Protein AF-A0A1Z8ZEZ9-F1 (afdb_monomer)

Structure (mmCIF, N/CA/C/O backbone):
data_AF-A0A1Z8ZEZ9-F1
#
_entry.id   AF-A0A1Z8ZEZ9-F1
#
loop_
_atom_site.group_PDB
_atom_site.id
_atom_site.type_symbol
_atom_site.label_atom_id
_atom_site.label_alt_id
_atom_site.label_comp_id
_atom_site.label_asym_id
_atom_site.label_entity_id
_atom_site.label_seq_id
_atom_site.pdbx_PDB_ins_code
_atom_site.Cartn_x
_atom_site.Cartn_y
_atom_site.Cartn_z
_atom_site.occupancy
_atom_site.B_iso_or_equiv
_atom_site.auth_seq_id
_atom_site.auth_comp_id
_atom_site.auth_asym_id
_atom_site.auth_atom_id
_atom_site.pdbx_PDB_model_num
ATOM 1 N N . MET A 1 1 ? -4.150 -7.539 17.072 1.00 78.94 1 MET A N 1
ATOM 2 C CA . MET A 1 1 ? -4.803 -6.933 15.887 1.00 78.94 1 MET A CA 1
ATOM 3 C C . MET A 1 1 ? -4.233 -5.564 15.522 1.00 78.94 1 MET A C 1
ATOM 5 O O . MET A 1 1 ? -3.721 -5.438 14.426 1.00 78.94 1 MET A O 1
ATOM 9 N N . ILE A 1 2 ? -4.213 -4.568 16.422 1.00 83.06 2 ILE A N 1
ATOM 10 C CA . ILE A 1 2 ? -3.567 -3.261 16.143 1.00 83.06 2 ILE A CA 1
ATOM 11 C C . ILE A 1 2 ? -2.062 -3.416 15.875 1.00 83.06 2 ILE A C 1
ATOM 13 O O . ILE A 1 2 ? -1.542 -2.844 14.926 1.00 83.06 2 ILE A O 1
ATOM 17 N N . LEU A 1 3 ? -1.369 -4.222 16.687 1.00 87.56 3 LEU A N 1
ATOM 18 C CA . LEU A 1 3 ? 0.060 -4.494 16.500 1.00 87.56 3 LEU A CA 1
ATOM 19 C C . LEU A 1 3 ? 0.345 -5.196 15.163 1.00 87.56 3 LEU A C 1
ATOM 21 O O . LEU A 1 3 ? 1.300 -4.841 14.486 1.00 87.56 3 LEU A O 1
ATOM 25 N N . LEU A 1 4 ? -0.535 -6.117 14.756 1.00 90.12 4 LEU A N 1
ATOM 26 C CA . LEU A 1 4 ? -0.468 -6.778 13.452 1.00 90.12 4 LEU A CA 1
ATOM 27 C C . LEU A 1 4 ? -0.644 -5.772 12.307 1.00 90.12 4 LEU A C 1
ATOM 29 O O . LEU A 1 4 ? 0.163 -5.773 11.389 1.00 90.12 4 LEU A O 1
ATOM 33 N N . LEU A 1 5 ? -1.639 -4.879 12.390 1.00 90.56 5 LEU A N 1
ATOM 34 C CA . LEU A 1 5 ? -1.825 -3.812 11.402 1.00 90.56 5 LEU A CA 1
ATOM 35 C C . LEU A 1 5 ? -0.571 -2.940 11.291 1.00 90.56 5 LEU A C 1
ATOM 37 O O . LEU A 1 5 ? -0.088 -2.708 10.195 1.00 90.56 5 LEU A O 1
ATOM 41 N N . ARG A 1 6 ? -0.010 -2.489 12.418 1.00 91.88 6 ARG A N 1
ATOM 42 C CA . ARG A 1 6 ? 1.210 -1.665 12.415 1.00 91.88 6 ARG A CA 1
ATOM 43 C C . ARG A 1 6 ? 2.398 -2.392 11.797 1.00 91.88 6 ARG A C 1
ATOM 45 O O . ARG A 1 6 ? 3.131 -1.785 11.028 1.00 91.88 6 ARG A O 1
ATOM 52 N N . LEU A 1 7 ? 2.567 -3.674 12.114 1.00 94.56 7 LEU A N 1
ATOM 53 C CA . LEU A 1 7 ? 3.623 -4.495 11.534 1.00 94.56 7 LEU A CA 1
ATOM 54 C C . LEU A 1 7 ? 3.445 -4.639 10.018 1.00 94.56 7 LEU A C 1
ATOM 56 O O . LEU A 1 7 ? 4.411 -4.467 9.286 1.00 94.56 7 LEU A O 1
ATOM 60 N N . LEU A 1 8 ? 2.216 -4.865 9.548 1.00 94.50 8 LEU A N 1
ATOM 61 C CA . LEU A 1 8 ? 1.909 -4.927 8.119 1.00 94.50 8 LEU A CA 1
ATOM 62 C C . LEU A 1 8 ? 2.141 -3.590 7.412 1.00 94.50 8 LEU A C 1
ATOM 64 O O . LEU A 1 8 ? 2.706 -3.590 6.331 1.00 94.50 8 LEU A O 1
ATOM 68 N N . LEU A 1 9 ? 1.784 -2.456 8.025 1.00 94.25 9 LEU A N 1
ATOM 69 C CA . LEU A 1 9 ? 2.052 -1.127 7.458 1.00 94.25 9 LEU A CA 1
ATOM 70 C C . LEU A 1 9 ? 3.558 -0.854 7.329 1.00 94.25 9 LEU A C 1
ATOM 72 O O . LEU A 1 9 ? 4.000 -0.316 6.320 1.00 94.25 9 LEU A O 1
ATOM 76 N N . ILE A 1 10 ? 4.352 -1.235 8.336 1.00 94.94 10 ILE A N 1
ATOM 77 C CA . ILE A 1 10 ? 5.817 -1.109 8.283 1.00 94.94 10 ILE A CA 1
ATOM 78 C C . ILE A 1 10 ? 6.385 -2.016 7.190 1.00 94.94 10 ILE A C 1
ATOM 80 O O . ILE A 1 10 ? 7.241 -1.586 6.422 1.00 94.94 10 ILE A O 1
ATOM 84 N N . LEU A 1 11 ? 5.899 -3.255 7.104 1.00 95.19 11 LEU A N 1
ATOM 85 C CA . LEU A 1 11 ? 6.331 -4.221 6.099 1.00 95.19 11 LEU A CA 1
ATOM 86 C C . LEU A 1 11 ? 5.978 -3.763 4.678 1.00 95.19 11 LEU A C 1
ATOM 88 O O . LEU A 1 11 ? 6.812 -3.879 3.789 1.00 95.19 11 LEU A O 1
ATOM 92 N N . HIS A 1 12 ? 4.795 -3.173 4.501 1.00 94.50 12 HIS A N 1
ATOM 93 C CA . HIS A 1 12 ? 4.340 -2.566 3.251 1.00 94.50 12 HIS A CA 1
ATOM 94 C C . HIS A 1 12 ? 5.188 -1.352 2.861 1.00 94.50 12 HIS A C 1
ATOM 96 O O . HIS A 1 12 ? 5.558 -1.166 1.706 1.00 94.50 12 HIS A O 1
ATOM 102 N N . PHE A 1 13 ? 5.562 -0.518 3.830 1.00 94.38 13 PHE A N 1
ATOM 103 C CA . PHE A 1 13 ? 6.494 0.571 3.562 1.00 94.38 13 PHE A CA 1
ATOM 104 C C . PHE A 1 13 ? 7.863 0.044 3.113 1.00 94.38 13 PHE A C 1
ATOM 106 O O . PHE A 1 13 ? 8.435 0.547 2.148 1.00 94.38 13 PHE A O 1
ATOM 113 N N . LEU A 1 14 ? 8.366 -1.003 3.772 1.00 94.12 14 LEU A N 1
ATOM 114 C CA . LEU A 1 14 ? 9.641 -1.626 3.429 1.00 94.12 14 LEU A CA 1
ATOM 115 C C . LEU A 1 14 ? 9.620 -2.290 2.043 1.00 94.12 14 LEU A C 1
ATOM 117 O O . LEU A 1 14 ? 10.611 -2.195 1.319 1.00 94.12 14 LEU A O 1
ATOM 121 N N . SER A 1 15 ? 8.513 -2.943 1.669 1.00 91.00 15 SER A N 1
ATOM 122 C CA . SER A 1 15 ? 8.368 -3.583 0.357 1.00 91.00 15 SER A CA 1
ATOM 123 C C . SER A 1 15 ? 8.416 -2.557 -0.770 1.00 91.00 15 SER A C 1
ATOM 125 O O . SER A 1 15 ? 9.189 -2.756 -1.701 1.00 91.00 15 SER A O 1
ATOM 127 N N . VAL A 1 16 ? 7.737 -1.414 -0.619 1.00 89.38 16 VAL A N 1
ATOM 128 C CA . VAL A 1 16 ? 7.760 -0.330 -1.619 1.00 89.38 16 VAL A CA 1
ATOM 129 C C . VAL A 1 16 ? 9.164 0.255 -1.779 1.00 89.38 16 VAL A C 1
ATOM 131 O O . VAL A 1 16 ? 9.604 0.536 -2.895 1.00 89.38 16 VAL A O 1
ATOM 134 N N . ILE A 1 17 ? 9.930 0.392 -0.690 1.00 89.69 17 ILE A N 1
ATOM 135 C CA . ILE A 1 17 ? 11.342 0.811 -0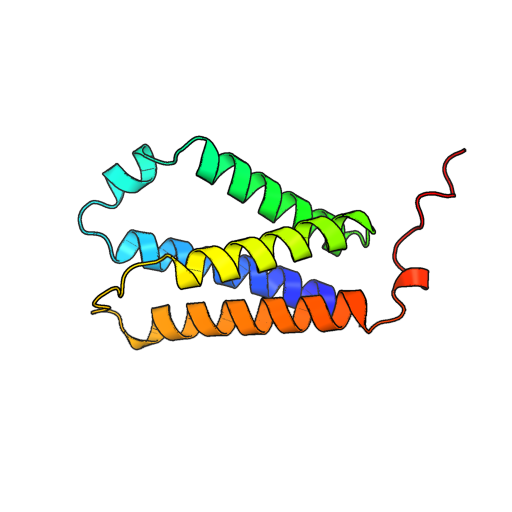.778 1.00 89.69 17 ILE A CA 1
ATOM 136 C C . ILE A 1 17 ? 12.166 -0.222 -1.556 1.00 89.69 17 ILE A C 1
ATOM 138 O O . ILE A 1 17 ? 12.965 0.140 -2.419 1.00 89.69 17 ILE A O 1
ATOM 142 N N . ALA A 1 18 ? 11.982 -1.511 -1.272 1.00 88.38 18 ALA A N 1
ATOM 143 C CA . ALA A 1 18 ? 12.690 -2.573 -1.978 1.00 88.38 18 ALA A CA 1
ATOM 144 C C . ALA A 1 18 ? 12.312 -2.616 -3.469 1.00 88.38 18 ALA A C 1
ATOM 146 O O . ALA A 1 18 ? 13.193 -2.724 -4.324 1.00 88.38 18 ALA A O 1
ATOM 147 N N . PHE A 1 19 ? 11.024 -2.477 -3.784 1.00 84.12 19 PHE A N 1
ATOM 148 C CA . PHE A 1 19 ? 10.496 -2.450 -5.143 1.00 84.12 19 PHE A CA 1
ATOM 149 C C . PHE A 1 19 ? 11.054 -1.268 -5.942 1.00 84.12 19 PHE A C 1
ATOM 151 O O . PHE A 1 19 ? 11.606 -1.458 -7.026 1.00 84.12 19 PHE A O 1
ATOM 158 N N . THR A 1 20 ? 11.003 -0.058 -5.378 1.00 81.75 20 THR A N 1
ATOM 159 C CA . THR A 1 20 ? 11.559 1.150 -6.011 1.00 81.75 20 THR A CA 1
ATOM 160 C C . THR A 1 20 ? 13.069 1.046 -6.220 1.00 81.75 20 THR A C 1
ATOM 162 O O . THR A 1 20 ? 13.557 1.355 -7.306 1.00 81.75 20 THR A O 1
ATOM 165 N N . TYR A 1 21 ? 13.817 0.535 -5.237 1.00 83.56 21 TYR A N 1
ATOM 166 C CA . TYR A 1 21 ? 15.257 0.309 -5.371 1.00 83.56 21 TYR A CA 1
ATOM 167 C C . TYR A 1 21 ? 15.597 -0.666 -6.508 1.00 83.56 21 TYR A C 1
ATOM 169 O O . TYR A 1 21 ? 16.487 -0.391 -7.318 1.00 83.56 21 TYR A O 1
ATOM 177 N N . LEU A 1 22 ? 14.891 -1.798 -6.594 1.00 80.50 22 LEU A N 1
ATOM 178 C CA . LEU A 1 22 ? 15.111 -2.778 -7.659 1.00 80.50 22 LEU A CA 1
ATOM 179 C C . LEU A 1 22 ? 14.698 -2.240 -9.028 1.00 80.50 22 LEU A C 1
ATOM 181 O O . LEU A 1 22 ? 15.420 -2.469 -9.996 1.00 80.50 22 LEU A O 1
ATOM 185 N N . GLY A 1 23 ? 13.595 -1.489 -9.098 1.00 74.12 23 GLY A N 1
ATOM 186 C CA . GLY A 1 23 ? 13.165 -0.798 -10.310 1.00 74.12 23 GLY A CA 1
ATOM 187 C C . GLY A 1 23 ? 14.256 0.134 -10.839 1.00 74.12 23 GLY A C 1
ATOM 188 O O . GLY A 1 23 ? 14.700 -0.030 -11.973 1.00 74.12 23 GLY A O 1
ATOM 189 N N . ILE A 1 24 ? 14.780 1.024 -9.989 1.00 75.19 24 ILE A N 1
ATOM 190 C CA . ILE A 1 24 ? 15.866 1.953 -10.349 1.00 75.19 24 ILE A CA 1
ATOM 191 C C . ILE A 1 24 ? 17.121 1.195 -10.795 1.00 75.19 24 ILE A C 1
ATOM 193 O O . ILE A 1 24 ? 17.751 1.565 -11.784 1.00 75.19 24 ILE A O 1
ATOM 197 N N . ARG A 1 25 ? 17.502 0.132 -10.077 1.00 71.75 25 ARG A N 1
ATOM 198 C CA . ARG A 1 25 ? 18.698 -0.661 -10.394 1.00 71.75 25 ARG A CA 1
ATOM 199 C C . ARG A 1 25 ? 18.572 -1.430 -11.710 1.00 71.75 25 ARG A C 1
ATOM 201 O O . ARG A 1 25 ? 19.590 -1.699 -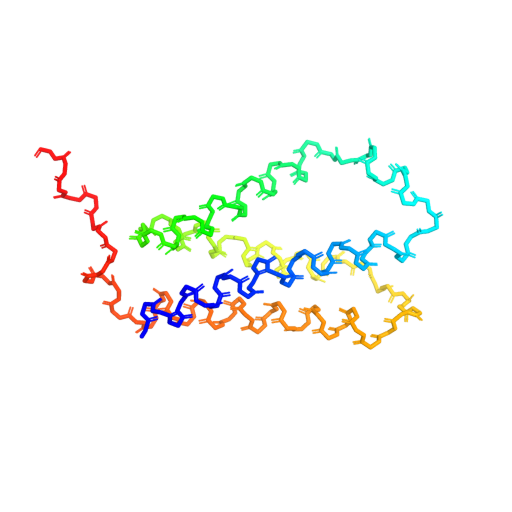12.340 1.00 71.75 25 ARG A O 1
ATOM 208 N N . SER A 1 26 ? 17.357 -1.813 -12.095 1.00 66.88 26 SER A N 1
ATOM 209 C CA . SER A 1 26 ? 17.104 -2.539 -13.340 1.00 66.88 26 SER A CA 1
ATOM 210 C C . SER A 1 26 ? 17.230 -1.665 -14.593 1.00 66.88 26 SER A C 1
ATOM 212 O O . SER A 1 26 ? 17.414 -2.202 -15.683 1.00 66.88 26 SER A O 1
ATOM 214 N N . GLU A 1 27 ? 17.180 -0.336 -14.458 1.00 65.19 27 GLU A N 1
ATOM 215 C CA . GLU A 1 27 ? 17.265 0.577 -15.595 1.00 65.19 27 GLU A CA 1
ATOM 216 C C . GLU A 1 27 ? 18.693 1.050 -15.902 1.00 65.19 27 GLU A C 1
ATOM 218 O O . GLU A 1 27 ? 19.437 1.516 -15.037 1.00 65.19 27 GLU A O 1
ATOM 223 N N . GLN A 1 28 ? 19.044 1.008 -17.192 1.00 59.06 28 GLN A N 1
ATOM 224 C CA . GLN A 1 28 ? 20.357 1.385 -17.729 1.00 59.06 28 GLN A CA 1
ATOM 225 C C . GLN A 1 28 ? 20.718 2.867 -17.477 1.0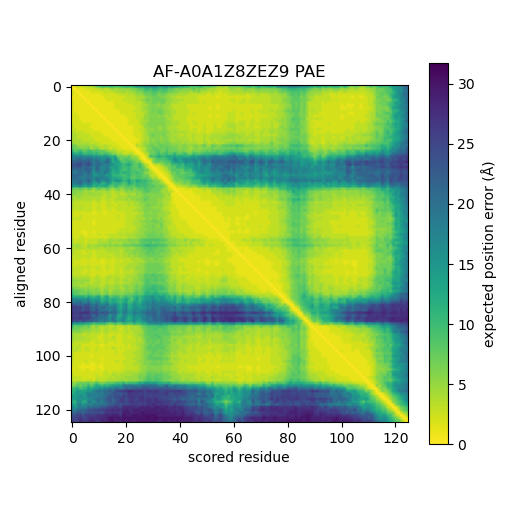0 59.06 28 GLN A C 1
ATOM 227 O O . GLN A 1 28 ? 21.898 3.203 -17.420 1.00 59.06 28 GLN A O 1
ATOM 232 N N . ASN A 1 29 ? 19.716 3.743 -17.301 1.00 62.56 29 ASN A N 1
ATOM 233 C CA . ASN A 1 29 ? 19.859 5.195 -17.124 1.00 62.56 29 ASN A CA 1
ATOM 234 C C . ASN A 1 29 ? 19.186 5.702 -15.828 1.00 62.56 29 ASN A C 1
ATOM 236 O O . ASN A 1 29 ? 18.455 6.697 -15.828 1.00 62.56 29 ASN A O 1
ATOM 240 N N . SER A 1 30 ? 19.462 5.043 -14.705 1.00 62.16 30 SER A N 1
ATOM 241 C CA . SER A 1 30 ? 18.919 5.351 -13.369 1.00 62.16 30 SER A CA 1
ATOM 242 C C . SER A 1 30 ? 19.003 6.830 -12.940 1.00 62.16 30 SER A C 1
ATOM 244 O O . SER A 1 30 ? 18.093 7.329 -12.279 1.00 62.16 30 SER A O 1
ATOM 246 N N . ILE A 1 31 ? 20.038 7.570 -13.362 1.00 62.03 31 ILE A N 1
ATOM 247 C CA . ILE A 1 31 ? 20.191 9.014 -13.083 1.00 62.03 31 ILE A CA 1
ATOM 248 C C . ILE A 1 31 ? 19.123 9.851 -13.809 1.00 62.03 31 ILE A C 1
ATOM 250 O O . ILE A 1 31 ? 18.603 10.809 -13.242 1.00 62.03 31 ILE A O 1
ATOM 254 N N . SER A 1 32 ? 18.760 9.483 -15.042 1.00 60.56 32 SER A N 1
ATOM 255 C CA . SER A 1 32 ? 17.733 10.200 -15.813 1.00 60.56 32 SER A CA 1
ATOM 256 C C . SER A 1 32 ? 16.323 9.958 -15.270 1.00 60.56 32 SER A C 1
ATOM 258 O O . SER A 1 32 ? 15.513 10.877 -15.256 1.00 60.56 32 SER A O 1
ATOM 260 N N . LEU A 1 33 ? 16.063 8.757 -14.744 1.00 61.41 33 LEU A N 1
ATOM 261 C CA . LEU A 1 33 ? 14.798 8.381 -14.112 1.00 61.41 33 LEU A CA 1
ATOM 262 C C . LEU A 1 33 ? 14.570 9.184 -12.821 1.00 61.41 33 LEU A C 1
ATOM 264 O O . LEU A 1 33 ? 13.493 9.728 -12.603 1.00 61.41 33 LEU A O 1
ATOM 268 N N . LEU A 1 34 ? 15.620 9.332 -12.001 1.00 62.41 34 LEU A N 1
ATOM 269 C CA . LEU A 1 34 ? 15.574 10.111 -10.759 1.00 62.41 34 LEU A CA 1
ATOM 270 C C . LEU A 1 34 ? 15.343 11.611 -11.012 1.00 62.41 34 LEU A C 1
ATOM 272 O O . LEU A 1 34 ? 14.706 12.285 -10.207 1.00 62.41 34 LEU A O 1
ATOM 276 N N . MET A 1 35 ? 15.855 12.134 -12.131 1.00 61.50 35 MET A N 1
ATOM 277 C CA . MET A 1 35 ? 15.634 13.523 -12.553 1.00 61.50 35 MET A CA 1
ATOM 278 C C . MET A 1 35 ? 14.290 13.746 -13.260 1.00 61.50 35 MET A C 1
ATOM 280 O O . MET A 1 35 ? 13.905 14.896 -13.454 1.00 61.50 35 MET A O 1
ATOM 284 N N . ASN A 1 36 ? 13.575 12.678 -13.621 1.00 62.25 36 ASN A N 1
ATOM 285 C CA . ASN A 1 36 ? 12.296 12.738 -14.329 1.00 62.25 36 AS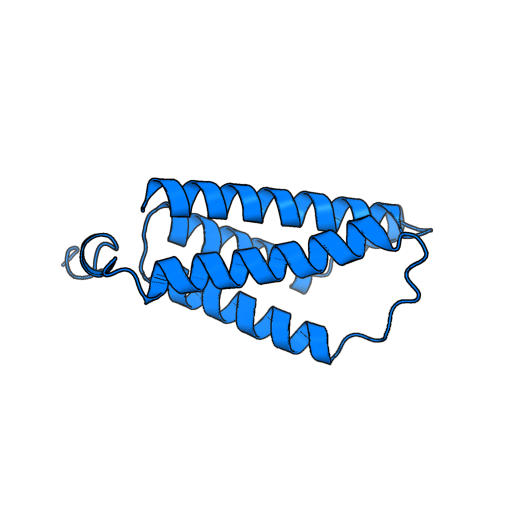N A CA 1
ATOM 286 C C . ASN A 1 36 ? 11.112 12.293 -13.455 1.00 62.25 36 ASN A C 1
ATOM 288 O O . ASN A 1 36 ? 10.081 11.883 -13.986 1.00 62.25 36 ASN A O 1
ATOM 292 N N . ILE A 1 37 ? 11.254 12.368 -12.124 1.00 66.62 37 ILE A N 1
ATOM 293 C CA . ILE A 1 37 ? 10.127 12.207 -11.197 1.00 66.62 37 ILE A CA 1
ATOM 294 C C . ILE A 1 37 ? 9.098 13.278 -11.555 1.00 66.62 37 ILE A C 1
ATOM 296 O O . ILE A 1 37 ? 9.340 14.477 -11.389 1.00 66.62 37 ILE A O 1
ATOM 300 N N . ASN A 1 38 ? 7.959 12.843 -12.081 1.00 76.88 38 ASN A N 1
ATOM 301 C CA . ASN A 1 38 ? 6.908 13.749 -12.496 1.00 76.88 38 ASN A CA 1
ATOM 302 C C . ASN A 1 38 ? 6.173 14.276 -11.254 1.00 76.88 38 ASN A C 1
ATOM 304 O O . ASN A 1 38 ? 6.152 13.641 -10.197 1.00 76.88 38 ASN A O 1
ATOM 308 N N . ILE A 1 39 ? 5.513 15.429 -11.376 1.00 81.88 39 ILE A N 1
ATOM 309 C CA . ILE A 1 39 ? 4.671 15.986 -10.309 1.00 81.88 39 ILE A CA 1
ATOM 310 C C . ILE A 1 39 ? 3.636 14.949 -9.832 1.00 81.88 39 ILE A C 1
ATOM 312 O O . ILE A 1 39 ? 3.343 14.868 -8.641 1.00 81.88 39 ILE A O 1
ATOM 316 N N . TYR A 1 40 ? 3.140 14.107 -10.746 1.00 82.81 40 TYR A N 1
ATOM 317 C CA . TYR A 1 40 ? 2.213 13.016 -10.447 1.00 82.81 40 TYR A CA 1
ATOM 318 C C . TYR A 1 40 ? 2.815 11.962 -9.510 1.00 82.81 40 TYR A C 1
ATOM 320 O O . TYR A 1 40 ? 2.164 11.600 -8.535 1.00 82.81 40 TYR A O 1
ATOM 328 N N . ASP A 1 41 ? 4.061 11.534 -9.737 1.00 82.06 41 ASP A N 1
ATOM 329 C CA . ASP A 1 41 ? 4.741 10.538 -8.895 1.00 82.06 41 ASP A CA 1
ATOM 330 C C . ASP A 1 41 ? 4.970 11.075 -7.477 1.00 82.06 41 ASP A C 1
ATOM 332 O O . ASP A 1 41 ? 4.807 10.361 -6.486 1.00 82.06 41 ASP A O 1
ATOM 336 N N . PHE A 1 42 ? 5.294 12.368 -7.366 1.00 84.75 42 PHE A N 1
ATOM 337 C CA . PHE A 1 42 ? 5.427 13.038 -6.075 1.00 84.75 42 PHE A CA 1
ATOM 338 C C . PHE A 1 42 ? 4.094 13.083 -5.320 1.00 84.75 42 PHE A C 1
ATOM 340 O O . PHE A 1 42 ? 4.033 12.712 -4.146 1.00 84.75 42 PHE A O 1
ATOM 347 N N . PHE A 1 43 ? 3.010 13.494 -5.987 1.00 88.31 43 PHE A N 1
ATOM 348 C CA . PHE A 1 43 ? 1.681 13.501 -5.376 1.00 88.31 43 PHE A CA 1
ATOM 349 C C . PHE A 1 43 ? 1.223 12.096 -4.982 1.00 88.31 43 PHE A C 1
ATOM 351 O O . PHE A 1 43 ? 0.680 11.934 -3.889 1.00 88.31 43 PHE A O 1
ATOM 358 N N . TYR A 1 44 ? 1.490 11.090 -5.817 1.00 88.12 44 TYR A N 1
ATOM 359 C CA . TYR A 1 44 ? 1.202 9.693 -5.513 1.00 88.12 44 TYR A CA 1
ATOM 360 C C . TYR A 1 44 ? 1.952 9.232 -4.258 1.00 88.12 44 TYR A C 1
ATOM 362 O O . TYR A 1 44 ? 1.337 8.709 -3.330 1.00 88.12 44 TYR A O 1
ATOM 370 N N . LEU A 1 45 ? 3.257 9.514 -4.156 1.00 89.31 45 LEU A N 1
ATOM 371 C CA . LEU A 1 45 ? 4.052 9.192 -2.969 1.00 89.31 45 LEU A CA 1
ATOM 372 C C . LEU A 1 45 ? 3.517 9.893 -1.713 1.00 89.31 45 LEU A C 1
ATOM 374 O O . LEU A 1 45 ? 3.385 9.266 -0.660 1.00 89.31 45 LEU A O 1
ATOM 378 N N . CYS A 1 46 ? 3.176 11.181 -1.804 1.00 92.38 46 CYS A N 1
ATOM 379 C CA . CYS A 1 46 ? 2.575 11.916 -0.693 1.00 92.38 46 CYS A CA 1
ATOM 380 C C . CYS A 1 46 ? 1.236 11.305 -0.263 1.00 92.38 46 CYS A C 1
ATOM 382 O O . CYS A 1 46 ? 0.984 11.157 0.934 1.00 92.38 46 CYS A O 1
ATOM 384 N N . PHE A 1 47 ? 0.391 10.932 -1.223 1.00 93.25 47 PHE A N 1
ATOM 385 C CA . PHE A 1 47 ? -0.907 10.315 -0.970 1.00 93.25 47 PHE A CA 1
ATOM 386 C C . PHE A 1 47 ? -0.761 8.928 -0.331 1.00 93.25 47 PHE A C 1
ATOM 388 O O . PHE A 1 47 ? -1.427 8.625 0.663 1.00 93.25 47 PHE A O 1
ATOM 395 N N . TYR A 1 48 ? 0.187 8.130 -0.824 1.00 93.88 48 TYR A N 1
ATOM 396 C CA . TYR A 1 48 ? 0.587 6.854 -0.243 1.00 93.88 48 TYR A CA 1
ATOM 397 C C . TYR A 1 48 ? 1.036 6.999 1.214 1.00 93.88 48 TYR A C 1
ATOM 399 O O . TYR A 1 48 ? 0.457 6.370 2.104 1.00 93.88 48 TYR A O 1
ATOM 407 N N . LEU A 1 49 ? 1.991 7.890 1.491 1.00 94.50 49 LEU A N 1
ATOM 408 C CA . LEU A 1 49 ? 2.484 8.144 2.847 1.00 94.50 49 LEU A CA 1
ATOM 409 C C . LEU A 1 49 ? 1.373 8.638 3.778 1.00 94.50 49 LEU A C 1
ATOM 411 O O . LEU A 1 49 ? 1.257 8.164 4.910 1.00 94.50 49 LEU A O 1
ATOM 415 N N . LEU A 1 50 ? 0.523 9.551 3.300 1.00 94.94 50 LEU A N 1
ATOM 416 C CA . LEU A 1 50 ? -0.620 10.046 4.058 1.00 94.94 50 LEU A CA 1
ATOM 417 C C . LEU A 1 50 ? -1.571 8.903 4.434 1.00 94.94 50 LEU A C 1
ATOM 419 O O . LEU A 1 50 ? -2.003 8.824 5.585 1.00 94.94 50 LEU A O 1
ATOM 423 N N . SER A 1 51 ? -1.866 7.994 3.500 1.00 94.75 51 SER A N 1
ATOM 424 C CA . SER A 1 51 ? -2.734 6.841 3.759 1.00 94.75 51 SER A CA 1
ATOM 425 C C . SER A 1 51 ? -2.173 5.936 4.865 1.00 94.75 51 SER A C 1
ATOM 427 O O . SER A 1 51 ? -2.895 5.605 5.811 1.00 94.75 51 SER A O 1
ATOM 429 N N . LEU A 1 52 ? -0.871 5.625 4.817 1.00 93.81 52 LEU A N 1
ATOM 430 C CA . LEU A 1 52 ? -0.197 4.794 5.813 1.00 93.81 52 LEU A CA 1
ATOM 431 C C . LEU A 1 52 ? -0.188 5.459 7.186 1.00 93.81 52 LEU A C 1
ATOM 433 O O . LEU A 1 52 ? -0.519 4.814 8.181 1.00 93.81 52 LEU A O 1
ATOM 437 N N . VAL A 1 53 ? 0.145 6.752 7.250 1.00 94.06 53 VAL A N 1
ATOM 438 C CA . VAL A 1 53 ? 0.150 7.516 8.505 1.00 94.06 53 VAL A CA 1
ATOM 439 C C . VAL A 1 53 ? -1.246 7.534 9.117 1.00 94.06 53 VAL A C 1
ATOM 441 O O . VAL A 1 53 ? -1.398 7.243 10.305 1.00 94.06 53 VAL A O 1
ATOM 444 N N . LEU A 1 54 ? -2.278 7.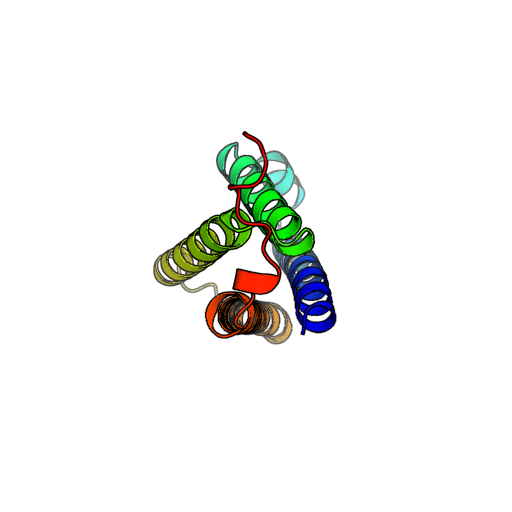811 8.314 1.00 91.44 54 LEU A N 1
ATOM 445 C CA . LEU A 1 54 ? -3.665 7.815 8.771 1.00 91.44 54 LEU A CA 1
ATOM 446 C C . LEU A 1 54 ? -4.103 6.437 9.278 1.00 91.44 54 LEU A C 1
ATOM 448 O O . LEU A 1 54 ? -4.768 6.358 10.3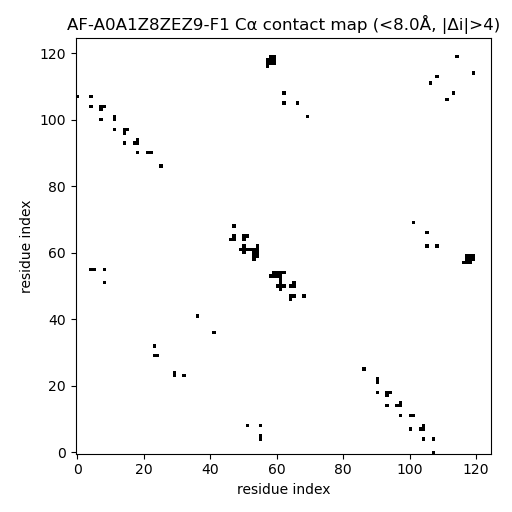10 1.00 91.44 54 LEU A O 1
ATOM 452 N N . LEU A 1 55 ? -3.706 5.348 8.616 1.00 91.50 55 LEU A N 1
ATOM 453 C CA . LEU A 1 55 ? -3.957 3.993 9.109 1.00 91.50 55 LEU A CA 1
ATOM 454 C C . LEU A 1 55 ? -3.190 3.690 10.403 1.00 91.50 55 LEU A C 1
ATOM 456 O O . LEU A 1 55 ? -3.748 3.074 11.313 1.00 91.50 55 LEU A O 1
ATOM 460 N N . PHE A 1 56 ? -1.952 4.168 10.531 1.00 90.12 56 PHE A N 1
ATOM 461 C CA . PHE A 1 56 ? -1.109 3.949 11.705 1.00 90.12 56 PHE A CA 1
ATOM 462 C C . PHE A 1 56 ? -1.671 4.616 12.969 1.00 90.12 56 PHE A C 1
ATOM 464 O O . PHE A 1 56 ? -1.669 4.014 14.051 1.00 90.12 56 PHE A O 1
ATOM 471 N N . ILE A 1 57 ? -2.200 5.838 12.830 1.00 88.69 57 ILE A N 1
ATOM 472 C CA . ILE A 1 57 ? -2.883 6.569 13.913 1.00 88.69 57 ILE A CA 1
ATOM 473 C C . ILE A 1 57 ? -4.347 6.148 14.097 1.00 88.69 57 ILE A C 1
ATOM 475 O O . ILE A 1 57 ? -5.043 6.720 14.934 1.00 88.69 57 ILE A O 1
ATOM 479 N N . LEU A 1 58 ? -4.819 5.155 13.335 1.00 86.25 58 LEU A N 1
ATOM 480 C CA . LEU A 1 58 ? -6.201 4.685 13.352 1.00 86.25 58 LEU A CA 1
ATOM 481 C C . LEU A 1 58 ? -7.196 5.827 13.062 1.00 86.25 58 LEU A C 1
ATOM 483 O O . LEU A 1 58 ? -8.183 6.014 13.773 1.00 86.25 58 LEU A O 1
ATOM 487 N N . ASN A 1 59 ? -6.978 6.584 11.985 1.00 85.50 59 ASN A N 1
ATOM 488 C CA . ASN A 1 59 ? -7.948 7.530 11.429 1.00 85.50 59 ASN A CA 1
ATOM 489 C C . ASN A 1 59 ? -8.783 6.876 10.313 1.00 85.50 59 ASN A C 1
ATOM 491 O O . ASN A 1 59 ? -8.255 6.223 9.415 1.00 85.50 59 ASN A O 1
ATOM 495 N N . SER A 1 60 ? -10.109 7.034 10.385 1.00 83.62 60 SER A N 1
ATOM 496 C CA . SER A 1 60 ? -11.057 6.413 9.452 1.00 83.62 60 SER A CA 1
ATOM 497 C C . SER A 1 60 ? -10.822 6.797 7.987 1.00 83.62 60 SER A C 1
ATOM 499 O O . SER A 1 60 ? -11.022 5.954 7.114 1.00 83.62 60 SER A O 1
ATOM 501 N N . TYR A 1 61 ? -10.319 8.009 7.725 1.00 87.19 61 TYR A N 1
ATOM 502 C CA . TYR A 1 61 ? -9.958 8.454 6.377 1.00 87.19 61 TYR A CA 1
ATOM 503 C C . TYR A 1 61 ? -8.814 7.639 5.768 1.00 87.19 61 TYR A C 1
ATOM 505 O O . TYR A 1 61 ? -8.787 7.448 4.556 1.00 87.19 61 TYR A O 1
ATOM 513 N N . GLY A 1 62 ? -7.923 7.078 6.596 1.00 88.50 62 GLY A N 1
ATOM 514 C CA . GLY A 1 62 ? -6.843 6.211 6.125 1.00 88.50 62 GLY A CA 1
ATOM 515 C C . GLY A 1 62 ? -7.362 4.991 5.369 1.00 88.50 62 GLY A C 1
ATOM 516 O O . GLY A 1 62 ? -6.750 4.580 4.393 1.00 88.50 62 GLY A O 1
ATOM 517 N N . LYS A 1 63 ? -8.538 4.462 5.742 1.00 90.38 63 LYS A N 1
ATOM 518 C CA . LYS A 1 63 ? -9.154 3.341 5.016 1.00 90.38 63 LYS A CA 1
ATOM 519 C C . LYS A 1 63 ? -9.534 3.719 3.598 1.00 90.38 63 LYS A C 1
ATOM 521 O O . LYS A 1 63 ? -9.301 2.947 2.679 1.00 90.38 63 LYS A O 1
ATOM 526 N N . ILE A 1 64 ? -10.141 4.893 3.450 1.00 91.44 64 ILE A N 1
ATOM 527 C CA . ILE A 1 64 ? -10.638 5.379 2.166 1.00 91.44 64 ILE A CA 1
ATOM 528 C C . ILE A 1 64 ? -9.446 5.616 1.243 1.00 91.44 64 ILE A C 1
ATOM 530 O O . ILE A 1 64 ? -9.409 5.059 0.153 1.00 91.44 64 ILE A O 1
ATOM 534 N N . PHE A 1 65 ? -8.442 6.362 1.713 1.00 93.44 65 PHE A N 1
ATOM 535 C CA . PHE A 1 65 ? -7.248 6.652 0.923 1.00 93.44 65 PHE A CA 1
ATOM 536 C C . PHE A 1 65 ? -6.467 5.394 0.544 1.00 93.44 65 PHE A C 1
ATOM 538 O O . PHE A 1 65 ? -6.113 5.235 -0.618 1.00 93.44 65 PHE A O 1
ATOM 545 N N . PHE A 1 66 ? -6.266 4.470 1.486 1.00 94.44 66 PHE A N 1
ATOM 546 C CA . PHE A 1 66 ? -5.575 3.216 1.196 1.00 94.44 66 PHE A CA 1
ATOM 547 C C . PHE A 1 66 ? -6.349 2.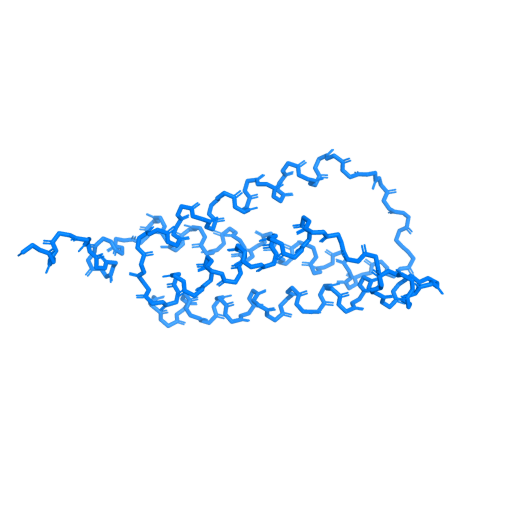354 0.193 1.00 94.44 66 PHE A C 1
ATOM 549 O O . PHE A 1 66 ? -5.769 1.814 -0.736 1.00 94.44 66 PHE A O 1
ATOM 556 N N . THR A 1 67 ? -7.676 2.275 0.314 1.00 94.44 67 THR A N 1
ATOM 557 C CA . THR A 1 67 ? -8.495 1.512 -0.643 1.00 94.44 67 THR A CA 1
ATOM 558 C C . THR A 1 67 ? -8.438 2.111 -2.046 1.00 94.44 67 THR A C 1
ATOM 560 O O . THR A 1 67 ? -8.372 1.365 -3.017 1.00 94.44 67 THR A O 1
ATOM 563 N N . LEU A 1 68 ? -8.440 3.444 -2.163 1.00 94.69 68 LEU A N 1
ATOM 564 C CA . LEU A 1 68 ? -8.284 4.119 -3.454 1.00 94.69 68 LEU A CA 1
ATOM 565 C C . LEU A 1 68 ? -6.934 3.793 -4.102 1.00 94.69 68 LEU A C 1
ATOM 567 O O . LEU A 1 68 ? -6.915 3.482 -5.287 1.00 94.69 68 LEU A O 1
ATOM 571 N N . LEU A 1 69 ? -5.850 3.789 -3.320 1.00 93.12 69 LEU A N 1
ATOM 572 C CA . LEU A 1 69 ? -4.518 3.394 -3.791 1.00 93.12 69 LEU A CA 1
ATOM 573 C C . LEU A 1 69 ? -4.485 1.952 -4.300 1.00 93.12 69 LEU A C 1
ATOM 575 O O . LEU A 1 69 ? -3.964 1.700 -5.380 1.00 93.12 69 LEU A O 1
ATOM 579 N N . VAL A 1 70 ? -5.087 1.012 -3.566 1.00 93.31 70 VAL A N 1
ATOM 580 C CA . VAL A 1 70 ? -5.137 -0.391 -4.008 1.00 93.31 70 VAL A CA 1
ATOM 581 C C . VAL A 1 70 ? -5.935 -0.528 -5.308 1.00 93.31 70 VAL A C 1
ATOM 583 O O . VAL A 1 70 ? -5.513 -1.234 -6.219 1.00 93.31 70 VAL A O 1
ATOM 586 N N . ILE A 1 71 ? -7.073 0.165 -5.436 1.00 93.12 71 ILE A N 1
ATOM 587 C CA . ILE A 1 71 ? -7.868 0.158 -6.677 1.00 93.12 71 ILE A CA 1
ATOM 588 C C . ILE A 1 71 ? -7.055 0.724 -7.844 1.00 93.12 71 ILE A C 1
ATOM 590 O O . ILE A 1 71 ? -7.039 0.127 -8.919 1.00 93.12 71 ILE A O 1
ATOM 594 N N . GLU A 1 72 ? -6.376 1.851 -7.639 1.00 89.69 72 GLU A N 1
ATOM 595 C CA . GLU A 1 72 ? -5.503 2.452 -8.644 1.00 89.69 72 GLU A CA 1
ATOM 596 C C . GLU A 1 72 ? -4.390 1.485 -9.066 1.00 89.69 72 GLU A C 1
ATOM 598 O O . GLU A 1 72 ? -4.212 1.259 -10.260 1.00 89.69 72 GLU A O 1
ATOM 603 N N . GLY A 1 73 ? -3.705 0.847 -8.112 1.00 85.94 73 GLY A N 1
ATOM 604 C CA . GLY A 1 73 ? -2.648 -0.131 -8.383 1.00 85.94 73 GLY A CA 1
ATOM 605 C C . GLY A 1 73 ? -3.138 -1.340 -9.184 1.00 85.94 73 GLY A C 1
ATOM 606 O O . GLY A 1 73 ? -2.471 -1.785 -10.124 1.00 85.94 73 GLY A O 1
ATOM 607 N N . VAL A 1 74 ? -4.344 -1.835 -8.889 1.00 87.44 74 VAL A N 1
ATOM 608 C CA . VAL A 1 74 ? -4.990 -2.897 -9.675 1.00 87.44 74 VAL A CA 1
ATOM 609 C C . VAL A 1 74 ? -5.250 -2.427 -11.108 1.00 87.44 74 VAL A C 1
ATOM 611 O O . VAL A 1 74 ? -4.891 -3.127 -12.052 1.00 87.44 74 VAL A O 1
ATOM 614 N N . VAL A 1 75 ? -5.822 -1.233 -11.295 1.00 88.12 75 VAL A N 1
ATOM 615 C CA . VAL A 1 75 ? -6.079 -0.665 -12.632 1.00 88.12 75 VAL A CA 1
ATOM 616 C C . VAL A 1 75 ? -4.773 -0.462 -13.408 1.00 88.12 75 VAL A C 1
ATOM 618 O O . VAL A 1 75 ? -4.686 -0.853 -14.573 1.00 88.12 75 VAL A O 1
ATOM 621 N N . ALA A 1 76 ? -3.741 0.077 -12.757 1.00 82.62 76 ALA A N 1
ATOM 622 C CA . ALA A 1 76 ? -2.423 0.284 -13.345 1.00 82.62 76 ALA A CA 1
ATOM 623 C C . ALA A 1 76 ? -1.800 -1.039 -13.815 1.00 82.62 76 ALA A C 1
ATOM 625 O O . ALA A 1 76 ? -1.258 -1.107 -14.922 1.00 82.62 76 ALA A O 1
ATOM 626 N N . SER A 1 77 ? -1.961 -2.110 -13.032 1.00 77.44 77 SER A N 1
ATOM 627 C CA . SER A 1 77 ? -1.455 -3.449 -13.360 1.00 77.44 77 SER A CA 1
ATOM 628 C C . SER A 1 77 ? -2.066 -4.015 -14.646 1.00 77.44 77 SER A C 1
ATOM 630 O O . SER A 1 77 ? -1.355 -4.638 -15.428 1.00 77.44 77 SER A O 1
ATOM 632 N N . PHE A 1 78 ? -3.349 -3.751 -14.918 1.00 81.12 78 PHE A N 1
ATOM 633 C CA . PHE A 1 78 ? -3.999 -4.165 -16.171 1.00 81.12 78 PHE A CA 1
ATOM 634 C C . PHE A 1 78 ? -3.575 -3.333 -17.389 1.00 81.12 78 PHE A C 1
ATOM 636 O O . PHE A 1 78 ? -3.694 -3.798 -18.519 1.00 81.12 78 PHE A O 1
ATOM 643 N N . SER A 1 79 ? -3.103 -2.104 -17.173 1.00 76.19 79 SER A N 1
ATOM 644 C CA . SER A 1 79 ? -2.679 -1.192 -18.243 1.00 76.19 79 SER A CA 1
ATOM 645 C C . SER A 1 79 ? -1.189 -1.284 -18.592 1.00 76.19 79 SER A C 1
ATOM 647 O O . SER A 1 79 ? -0.754 -0.703 -19.587 1.00 76.19 79 SER A O 1
ATOM 649 N N . SER A 1 80 ? -0.396 -1.993 -17.783 1.00 65.81 80 SER A N 1
ATOM 650 C CA . SER A 1 80 ? 1.052 -2.072 -17.966 1.00 65.81 80 SER A CA 1
ATOM 651 C C . SER A 1 80 ? 1.421 -3.081 -19.064 1.00 65.81 80 SER A C 1
ATOM 653 O O . SER A 1 80 ? 0.955 -4.219 -19.017 1.00 65.81 80 SER A O 1
ATOM 655 N N . PRO A 1 81 ? 2.308 -2.726 -20.014 1.00 62.88 81 PRO A N 1
ATOM 656 C CA . PRO A 1 81 ? 2.826 -3.682 -20.988 1.00 62.88 81 PRO A CA 1
ATOM 657 C C . PRO A 1 81 ? 3.632 -4.794 -20.297 1.00 62.88 81 PRO A C 1
ATOM 659 O O . PRO A 1 81 ? 4.267 -4.557 -19.262 1.00 62.88 81 PRO A O 1
ATOM 662 N N . GLU A 1 82 ? 3.620 -5.998 -20.881 1.00 55.47 82 GLU A N 1
ATOM 663 C CA . GLU A 1 82 ? 4.422 -7.138 -20.421 1.00 55.47 82 GLU A CA 1
ATOM 664 C C . GLU A 1 82 ? 5.909 -6.757 -20.431 1.00 55.47 82 GLU A C 1
ATOM 666 O O . GLU A 1 82 ? 6.534 -6.599 -21.482 1.00 55.47 82 GLU A O 1
ATOM 671 N N . ARG A 1 83 ? 6.494 -6.571 -19.244 1.00 55.59 83 ARG A N 1
ATOM 672 C CA . ARG A 1 83 ? 7.934 -6.338 -19.116 1.00 55.59 83 ARG A CA 1
ATOM 673 C C . ARG A 1 83 ? 8.654 -7.669 -19.340 1.00 55.59 83 ARG A C 1
ATOM 675 O O . ARG A 1 83 ? 8.335 -8.665 -18.696 1.00 55.59 83 ARG A O 1
ATOM 682 N N . ILE A 1 84 ? 9.656 -7.687 -20.219 1.00 49.75 84 ILE A N 1
ATOM 683 C CA . ILE A 1 84 ? 10.583 -8.819 -20.362 1.00 49.75 84 ILE A CA 1
ATOM 684 C C . ILE A 1 84 ? 11.563 -8.728 -19.185 1.00 49.75 84 ILE A C 1
ATOM 686 O O . ILE A 1 84 ? 12.556 -8.005 -19.235 1.00 49.75 84 ILE A O 1
ATOM 690 N N . ILE A 1 85 ? 11.223 -9.372 -18.068 1.00 54.38 85 ILE A N 1
ATOM 691 C CA . ILE A 1 85 ? 11.950 -9.229 -16.801 1.00 54.38 85 ILE A CA 1
ATOM 692 C C . ILE A 1 85 ? 13.164 -10.167 -16.815 1.00 54.38 85 ILE A C 1
ATOM 694 O O . ILE A 1 85 ? 13.041 -11.370 -16.621 1.00 54.38 85 ILE A O 1
ATOM 698 N N . THR A 1 86 ? 14.360 -9.616 -17.014 1.00 55.50 86 THR A N 1
ATOM 699 C CA . THR A 1 86 ? 15.644 -10.343 -16.939 1.00 55.50 86 THR A CA 1
ATOM 700 C C . THR A 1 86 ? 16.215 -10.440 -15.509 1.00 55.50 86 THR A C 1
ATOM 702 O O . THR A 1 86 ? 17.210 -11.123 -15.289 1.00 55.50 86 THR A O 1
ATOM 705 N N . LEU A 1 87 ? 15.545 -9.838 -14.513 1.00 56.69 87 LEU A N 1
ATOM 706 C CA . LEU A 1 87 ? 15.788 -9.946 -13.056 1.00 56.69 87 LEU A CA 1
ATOM 707 C C . LEU A 1 87 ? 14.675 -10.769 -12.355 1.00 56.69 87 LEU A C 1
ATOM 709 O O . LEU A 1 87 ? 14.167 -10.386 -11.300 1.00 56.69 87 LEU A O 1
ATOM 713 N N . ALA A 1 88 ? 14.243 -11.859 -12.999 1.00 62.34 88 ALA A N 1
ATOM 714 C CA . ALA A 1 88 ? 12.886 -12.405 -12.904 1.00 62.34 88 ALA A CA 1
ATOM 715 C C . ALA A 1 88 ? 12.371 -12.760 -11.498 1.00 62.34 88 ALA A C 1
ATOM 717 O O . ALA A 1 88 ? 11.217 -12.476 -11.219 1.00 62.34 88 ALA A O 1
ATOM 718 N N . ASP A 1 89 ? 13.164 -13.289 -10.569 1.00 70.31 89 ASP A N 1
ATOM 719 C CA . ASP A 1 89 ? 12.534 -13.905 -9.387 1.00 70.31 89 ASP A CA 1
ATOM 720 C C . ASP A 1 89 ? 12.170 -12.910 -8.273 1.00 70.31 89 ASP A C 1
ATOM 722 O O . ASP A 1 89 ? 11.072 -12.966 -7.719 1.00 70.31 89 ASP A O 1
ATOM 726 N N . LEU A 1 90 ? 13.054 -11.959 -7.948 1.00 77.69 90 LEU A N 1
ATOM 727 C CA . LEU A 1 90 ? 12.851 -11.076 -6.790 1.00 77.69 90 LEU A CA 1
ATOM 728 C C . LEU A 1 90 ? 11.862 -9.937 -7.076 1.00 77.69 90 LEU A C 1
ATOM 730 O O . LEU A 1 90 ? 11.068 -9.580 -6.208 1.00 77.69 90 LEU A O 1
ATOM 734 N N . PHE A 1 91 ? 11.897 -9.373 -8.286 1.00 78.50 91 PHE A N 1
ATOM 735 C CA . PHE A 1 91 ? 10.981 -8.300 -8.682 1.00 78.50 91 PHE A CA 1
ATOM 736 C C . PHE A 1 91 ? 9.542 -8.818 -8.814 1.00 78.50 91 PHE A C 1
ATOM 738 O O . PHE A 1 91 ? 8.602 -8.202 -8.307 1.00 78.50 91 PHE A O 1
ATOM 745 N N . ILE A 1 92 ? 9.377 -9.995 -9.429 1.00 79.50 92 ILE A N 1
ATOM 746 C CA . ILE A 1 92 ? 8.080 -10.670 -9.532 1.00 79.50 92 ILE A CA 1
ATOM 747 C C . ILE A 1 92 ? 7.571 -11.046 -8.138 1.00 79.50 92 ILE A C 1
ATOM 749 O O . ILE A 1 92 ? 6.420 -10.757 -7.812 1.00 79.50 92 ILE A O 1
ATOM 753 N N . PHE A 1 93 ? 8.428 -11.619 -7.283 1.00 85.25 93 PHE A N 1
ATOM 754 C CA . PHE A 1 93 ? 8.070 -11.917 -5.897 1.00 85.25 93 PHE A CA 1
ATOM 755 C C . PHE A 1 93 ? 7.571 -10.676 -5.150 1.00 85.25 93 PHE A C 1
ATOM 757 O O . PHE A 1 93 ? 6.512 -10.736 -4.534 1.00 85.25 93 PHE A O 1
ATOM 764 N N . LEU A 1 94 ? 8.293 -9.552 -5.224 1.00 86.31 94 LEU A N 1
ATOM 765 C CA . LEU A 1 94 ? 7.900 -8.314 -4.545 1.00 86.31 94 LEU A CA 1
ATOM 766 C C . LEU A 1 94 ? 6.566 -7.769 -5.054 1.00 86.31 94 LEU A C 1
ATOM 768 O O . LEU A 1 94 ? 5.754 -7.350 -4.240 1.00 86.31 94 LEU A O 1
ATOM 772 N N . THR A 1 95 ? 6.309 -7.856 -6.360 1.00 83.38 95 THR A N 1
ATOM 773 C CA . THR A 1 95 ? 5.025 -7.442 -6.951 1.00 83.38 95 THR A CA 1
ATOM 774 C C . THR A 1 95 ? 3.859 -8.230 -6.344 1.00 83.38 95 THR A C 1
ATOM 776 O O . THR A 1 95 ? 2.876 -7.657 -5.879 1.00 83.38 95 THR A O 1
ATOM 779 N N . TYR A 1 96 ? 3.973 -9.561 -6.292 1.00 86.75 96 TYR A N 1
ATOM 780 C CA . TYR A 1 96 ? 2.938 -10.395 -5.675 1.00 86.75 96 TYR A CA 1
ATOM 781 C C . TYR A 1 96 ? 2.852 -10.193 -4.162 1.00 86.75 96 TYR A C 1
ATOM 783 O O . TYR A 1 96 ? 1.760 -10.206 -3.595 1.00 86.75 96 TYR A O 1
ATOM 791 N N . PHE A 1 97 ? 3.993 -10.006 -3.500 1.00 89.88 97 PHE A N 1
ATOM 792 C CA . PHE A 1 97 ? 4.059 -9.771 -2.067 1.00 89.88 97 PHE A CA 1
ATOM 793 C C . PHE A 1 97 ? 3.355 -8.469 -1.673 1.00 89.88 97 PHE A C 1
ATOM 795 O O . PHE A 1 97 ? 2.605 -8.473 -0.701 1.00 89.88 97 PHE A O 1
ATOM 802 N N . GLU A 1 98 ? 3.515 -7.395 -2.449 1.00 89.88 98 GLU A N 1
ATOM 803 C CA . GLU A 1 98 ? 2.770 -6.146 -2.256 1.00 89.88 98 GLU A CA 1
ATOM 804 C C . GLU A 1 98 ? 1.262 -6.367 -2.369 1.00 89.88 98 GLU A C 1
ATOM 806 O O . GLU A 1 98 ? 0.536 -6.027 -1.437 1.00 89.88 98 GLU A O 1
ATOM 811 N N . GLY A 1 99 ? 0.793 -7.071 -3.405 1.00 89.69 99 GLY A N 1
ATOM 812 C CA . GLY A 1 99 ? -0.631 -7.401 -3.536 1.00 89.69 99 GLY A CA 1
ATOM 813 C C . GLY A 1 99 ? -1.181 -8.240 -2.369 1.00 89.69 99 GLY A C 1
ATOM 814 O O . GLY A 1 99 ? -2.322 -8.057 -1.934 1.00 89.69 99 GLY A O 1
ATOM 815 N N . ILE A 1 100 ? -0.369 -9.142 -1.806 1.00 93.88 100 ILE A N 1
ATOM 816 C CA . ILE A 1 100 ? -0.730 -9.901 -0.597 1.00 93.88 100 ILE A CA 1
ATOM 817 C C . ILE A 1 100 ? -0.827 -8.972 0.620 1.00 93.88 100 ILE A C 1
ATOM 819 O O . ILE A 1 100 ? -1.761 -9.109 1.417 1.00 93.88 100 ILE A O 1
ATOM 823 N N . LEU A 1 101 ? 0.112 -8.035 0.781 1.00 95.06 101 LEU A N 1
ATOM 824 C CA . LEU A 1 101 ? 0.088 -7.063 1.875 1.00 95.06 101 LEU A CA 1
ATOM 825 C C . LEU A 1 101 ? -1.119 -6.127 1.770 1.00 95.06 101 LEU A C 1
ATOM 827 O O . LEU A 1 101 ? -1.796 -5.925 2.780 1.00 95.06 101 LEU A O 1
ATOM 831 N N . ASP A 1 102 ? -1.435 -5.633 0.573 1.00 93.88 102 ASP A N 1
ATOM 832 C CA . ASP A 1 102 ? -2.631 -4.836 0.291 1.00 93.88 102 ASP A CA 1
ATOM 833 C C . ASP A 1 102 ? -3.896 -5.565 0.735 1.00 93.88 102 ASP A C 1
ATOM 835 O O . ASP A 1 102 ? -4.689 -5.049 1.531 1.00 93.88 102 ASP A O 1
ATOM 839 N N . GLY A 1 103 ? -4.054 -6.814 0.287 1.00 92.75 103 GLY A N 1
ATOM 840 C CA . GLY A 1 103 ? -5.174 -7.666 0.667 1.00 92.75 103 GLY A CA 1
ATOM 841 C C . GLY A 1 103 ? -5.251 -7.885 2.179 1.00 92.75 103 GLY A C 1
ATOM 842 O O . GLY A 1 103 ? -6.318 -7.729 2.777 1.00 92.75 103 GLY A O 1
ATOM 843 N N . ALA A 1 104 ? -4.126 -8.191 2.829 1.00 94.38 104 ALA A N 1
ATOM 844 C CA . ALA A 1 104 ? -4.070 -8.411 4.273 1.00 94.38 104 ALA A CA 1
ATOM 845 C C . ALA A 1 104 ? -4.447 -7.151 5.073 1.00 94.38 104 ALA A C 1
ATOM 847 O O . ALA A 1 104 ? -5.205 -7.233 6.047 1.00 94.38 104 ALA A O 1
ATOM 848 N N . ILE A 1 105 ? -3.958 -5.979 4.658 1.00 94.00 105 ILE A N 1
ATOM 849 C CA . ILE A 1 105 ? -4.296 -4.696 5.280 1.00 94.00 105 ILE A C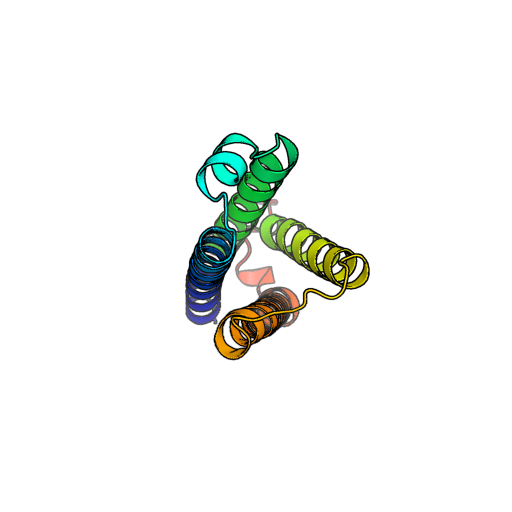A 1
ATOM 850 C C . ILE A 1 105 ? -5.785 -4.400 5.078 1.00 94.00 105 ILE A C 1
ATOM 852 O O . ILE A 1 105 ? -6.464 -4.093 6.060 1.00 94.00 105 ILE A O 1
ATOM 856 N N . LEU A 1 106 ? -6.322 -4.562 3.862 1.00 93.25 106 LEU A N 1
ATOM 857 C CA . LEU A 1 106 ? -7.746 -4.372 3.555 1.00 93.25 106 LEU A CA 1
ATOM 858 C C . LEU A 1 106 ? -8.648 -5.271 4.413 1.00 93.25 106 LEU A C 1
ATOM 860 O O . LEU A 1 106 ? -9.588 -4.791 5.054 1.00 93.25 106 LEU A O 1
ATOM 864 N N . VAL A 1 107 ? -8.322 -6.562 4.495 1.00 91.94 107 VAL A N 1
ATOM 865 C CA . VAL A 1 107 ? -9.005 -7.543 5.352 1.00 91.94 107 VAL A CA 1
ATOM 866 C C . VAL A 1 107 ? -9.033 -7.051 6.795 1.00 91.94 107 VAL A C 1
ATOM 868 O O . VAL A 1 107 ? -10.098 -7.001 7.414 1.00 91.94 107 VAL A O 1
ATOM 871 N N . ILE A 1 108 ? -7.893 -6.615 7.335 1.00 89.75 108 ILE A N 1
ATOM 872 C CA . ILE A 1 108 ? -7.830 -6.126 8.712 1.00 89.75 108 ILE A CA 1
ATOM 873 C C . ILE A 1 108 ? -8.662 -4.857 8.878 1.00 89.75 108 ILE A C 1
ATOM 875 O O . ILE A 1 108 ? -9.459 -4.795 9.812 1.00 89.75 108 ILE A O 1
ATOM 879 N N . ILE A 1 109 ? -8.533 -3.852 8.010 1.00 88.94 109 ILE A N 1
ATOM 880 C CA . ILE A 1 109 ? -9.211 -2.563 8.209 1.00 88.94 109 ILE A CA 1
ATOM 881 C C . ILE A 1 109 ? -10.738 -2.633 8.025 1.00 88.94 109 ILE A C 1
ATOM 883 O O . ILE A 1 109 ? -11.442 -1.804 8.624 1.00 88.94 109 ILE A O 1
ATOM 887 N N . TYR A 1 110 ? -11.250 -3.601 7.250 1.00 85.81 110 TYR A N 1
ATOM 888 C CA . TYR A 1 110 ? -12.683 -3.774 6.966 1.00 85.81 110 TYR A CA 1
ATOM 889 C C . TYR A 1 110 ? -13.369 -4.877 7.775 1.00 85.81 110 TYR A C 1
ATOM 891 O O . TYR A 1 110 ? -14.464 -4.640 8.284 1.00 85.81 110 TYR A O 1
ATOM 899 N N . LEU A 1 111 ? -12.758 -6.057 7.922 1.00 80.62 111 LEU A N 1
ATOM 900 C CA . LEU A 1 111 ? -13.385 -7.185 8.628 1.00 80.62 111 LEU A CA 1
ATOM 901 C C . LEU A 1 111 ? -13.207 -7.101 10.136 1.00 80.62 111 LEU A C 1
ATOM 903 O O . LEU A 1 111 ? -13.997 -7.655 10.901 1.00 80.62 111 LEU A O 1
ATOM 907 N N . THR A 1 112 ? -12.201 -6.363 10.591 1.00 69.62 112 THR A N 1
ATOM 908 C CA . THR A 1 112 ? -12.092 -6.083 12.010 1.00 69.62 112 THR A CA 1
ATOM 909 C C . THR A 1 112 ? -13.101 -4.999 12.389 1.00 69.62 112 THR A C 1
ATOM 911 O O . THR A 1 112 ? -13.133 -3.953 11.730 1.00 69.62 112 THR A O 1
ATOM 914 N N . PRO A 1 113 ? -13.851 -5.137 13.504 1.00 59.81 113 PRO A N 1
ATOM 915 C CA . PRO A 1 113 ? -14.658 -4.062 14.078 1.00 59.81 113 PRO A CA 1
ATOM 916 C C . PRO A 1 113 ? -13.767 -2.968 14.694 1.00 59.81 113 PRO A C 1
ATOM 918 O O . PRO A 1 113 ? -13.922 -2.556 15.843 1.00 59.81 113 PRO A O 1
ATOM 921 N N . LEU A 1 114 ? -12.842 -2.423 13.904 1.00 56.28 114 LEU A N 1
ATOM 922 C CA . LEU A 1 114 ? -12.041 -1.264 14.242 1.00 56.28 114 LEU A CA 1
ATOM 923 C C . LEU A 1 114 ? -12.918 -0.005 14.352 1.00 56.28 114 LEU A C 1
ATOM 925 O O . LEU A 1 114 ? -12.392 1.033 14.708 1.00 56.28 114 LEU A O 1
ATOM 929 N N . LYS A 1 115 ? -14.245 -0.042 14.121 1.00 51.16 115 LYS A N 1
ATOM 930 C CA . LYS A 1 115 ? -15.158 1.070 14.481 1.00 51.16 115 LYS A CA 1
ATOM 931 C C . LYS A 1 115 ? -15.055 1.473 15.964 1.00 51.16 115 LYS A C 1
ATOM 933 O O . LYS A 1 115 ? -15.377 2.606 16.292 1.00 51.16 115 LYS A O 1
ATOM 938 N N . LYS A 1 116 ? -14.587 0.575 16.844 1.00 51.47 116 LYS A N 1
ATOM 939 C CA . LYS A 1 116 ? -14.264 0.885 18.251 1.00 51.47 116 LYS A CA 1
ATOM 940 C C . LYS A 1 116 ? -12.877 1.525 18.455 1.00 51.47 116 LYS A C 1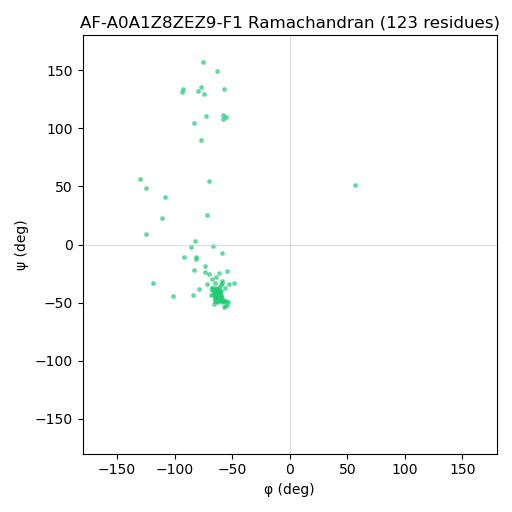
ATOM 942 O O . LYS A 1 116 ? -12.588 1.990 19.548 1.00 51.47 116 LYS A O 1
ATOM 947 N N . LEU A 1 117 ? -12.016 1.507 17.438 1.00 52.84 117 LEU A N 1
ATOM 948 C CA . LEU A 1 117 ? -10.593 1.868 17.510 1.00 52.84 117 LEU A CA 1
ATOM 949 C C . LEU A 1 117 ? -10.225 3.053 16.608 1.00 52.84 117 LEU A C 1
ATOM 951 O O . LEU A 1 117 ? -9.372 3.856 16.971 1.00 52.84 117 LEU A O 1
ATOM 955 N N . PHE A 1 118 ? -10.892 3.190 15.463 1.00 56.16 118 PHE A N 1
ATOM 956 C CA . PHE A 1 118 ? -10.866 4.401 14.666 1.00 56.16 118 PHE A CA 1
ATOM 957 C C . PHE A 1 118 ? -11.684 5.448 15.403 1.00 56.16 118 PHE A C 1
ATOM 959 O O . PHE A 1 118 ? -12.903 5.299 15.517 1.00 56.16 118 PHE A O 1
ATOM 966 N N . LYS A 1 119 ? -11.022 6.483 15.931 1.00 53.34 119 LYS A N 1
ATOM 967 C CA . LYS A 1 119 ? -11.725 7.615 16.537 1.00 53.34 119 LYS A CA 1
ATOM 968 C C . LYS A 1 119 ? -12.685 8.173 15.488 1.00 53.34 119 LYS A C 1
ATOM 970 O O . LYS A 1 119 ? -12.264 8.721 14.472 1.00 53.34 119 LYS A O 1
ATOM 975 N N . SER A 1 120 ? -13.978 7.968 15.717 1.00 49.38 120 SER A N 1
ATOM 976 C CA . SER A 1 120 ? -15.024 8.653 14.972 1.00 49.38 120 SER A CA 1
ATOM 977 C C . SER A 1 120 ? -14.803 10.152 15.154 1.00 49.38 120 SER A C 1
ATOM 979 O O . SER A 1 120 ? -14.607 10.611 16.276 1.00 49.38 120 SER A O 1
ATOM 981 N N . VAL A 1 121 ? -14.863 10.913 14.063 1.00 53.03 121 VAL A N 1
ATOM 982 C CA . VAL A 1 121 ? -14.723 12.382 14.040 1.00 53.03 121 VAL A CA 1
ATOM 983 C C . VAL A 1 121 ? -15.783 13.086 14.919 1.00 53.03 121 VAL A C 1
ATOM 985 O O . VAL A 1 121 ? -15.682 14.275 15.189 1.00 53.03 121 VAL A O 1
ATOM 988 N N . LYS A 1 122 ? -16.770 12.355 15.458 1.00 44.81 122 LYS A N 1
ATOM 989 C CA . LYS A 1 122 ? -17.857 12.855 16.321 1.00 44.81 122 LYS A CA 1
ATOM 990 C C . LYS A 1 122 ? -17.456 13.269 17.755 1.00 44.81 122 LYS A C 1
ATOM 992 O O . LYS A 1 122 ? -18.295 13.207 18.643 1.00 44.81 122 LYS A O 1
ATOM 997 N N . GLY A 1 123 ? -16.207 13.658 18.007 1.00 43.19 123 GLY A N 1
ATOM 998 C CA . GLY A 1 123 ? -15.735 14.057 19.345 1.00 43.19 123 GLY A CA 1
ATOM 999 C C . GLY A 1 123 ? -15.102 15.447 19.435 1.00 43.19 123 GLY A C 1
ATOM 1000 O O . GLY A 1 123 ? -14.502 15.749 20.457 1.00 43.19 123 GLY A O 1
ATOM 1001 N N . PHE A 1 124 ? -15.184 16.252 18.374 1.00 38.50 124 PHE A N 1
ATOM 1002 C CA . PHE A 1 124 ? -14.660 17.623 18.324 1.00 38.50 124 PHE A CA 1
ATOM 1003 C C . PHE A 1 124 ? -15.735 18.593 17.804 1.00 38.50 124 PHE A C 1
ATOM 1005 O O . PHE A 1 124 ? -15.547 19.268 16.794 1.00 38.50 124 PHE A O 1
ATOM 1012 N N . LEU A 1 125 ? -16.884 18.603 18.482 1.00 36.66 125 LEU A N 1
ATOM 1013 C CA . LEU A 1 125 ? -17.784 19.756 18.543 1.00 36.66 125 LEU A CA 1
ATOM 1014 C C . LEU A 1 125 ? -17.851 20.194 20.003 1.00 36.66 125 LEU A C 1
ATOM 1016 O O . LEU A 1 125 ? -18.057 19.291 20.846 1.00 36.66 125 LEU A O 1
#

Mean predicted aligned error: 8.57 Å

Sequence (125 aa):
MILLLRLLLILHFLSVIAFTYLGIRSEQNSISLLMNINIYDFFYLCFYLLSLVLLFILNSYGKIFFTLLVIEGVVASFSSPERIITLADLFIFLTYFEGILDGAILVIIYLTPLKKLFKSVKGFL

Radius of gyration: 16.49 Å; Cα contacts (8 Å, |Δi|>4): 66; chains: 1; bounding box: 38×34×40 Å

Secondary structure (DSSP, 8-state):
-HHHHHHHHHHHHHHHHHHHHHHHHHSTTHHHHHHT--HHHHHHHHHHHHHHHHHHTT-HHHHHHHHHHHHHHHHHHHHS-----SSHHHHHHHHHHHHHHHHHHHHHHHHS-GGGTS--STT--

Solvent-accessible surface area (backbone atoms only — not comparable to full-atom values): 7219 Å² total; per-residue (Å²): 106,72,67,54,51,49,50,50,53,53,50,49,54,50,47,52,52,52,49,51,52,51,54,44,70,71,42,98,55,42,71,60,56,69,73,58,66,44,73,65,56,53,51,49,50,53,50,50,52,50,16,52,52,27,46,69,73,32,36,63,65,13,55,56,49,43,50,51,50,53,54,50,52,54,54,49,60,75,70,52,76,88,73,88,64,88,65,52,67,64,58,53,47,47,57,54,49,50,56,50,48,53,51,54,49,51,47,51,70,66,74,40,79,42,78,84,62,26,64,66,81,88,76,82,127

pLDDT: mean 79.3, std 15.52, range [36.66, 95.19]

Foldseek 3Di:
DLVVLLVLLVVLVVLVVVLVVVVLVPDPCSVVVVVPCDPVNVVLVVLSVVLSVCVNQQAPVSLVSLVVNLVVVVVVVVVDPDDPDPVPDPNVVSSVVSNVSSVVSNCCSPVDVCVVVHPDPVPDD